Protein AF-A0A804UJC0-F1 (afdb_monomer_lite)

Organism: Zea mays (NCBI:txid4577)

pLDDT: mean 78.26, std 17.85, range [38.25, 98.0]

Secondary structure (DSSP, 8-state):
--SHHHHHHHHHHHHHHHHHHHHS----------S-PBPEEEEE--TTSS--SSSPPPS-TT-EEEEGGGTEEEE--TTSEEEEPPP-SSSS-SB-SEEEEEEEEBTTEEE--EEEEE-SSSTT-EEEEETTT-PEESS-EE-EEEE---SPPPP-

InterPro domains:
  IPR013784 Carbohydrate-binding-like fold [SSF49452] (36-123)
  IPR019008 ER membrane protein complex subunit 7, beta-sandwich domain [PF09430] (59-152)
  IPR039163 ER membrane protein complex subunit 7 [PTHR13605] (12-153)

Radius of gyration: 24.47 Å; chains: 1; bounding box: 72×66×58 Å

Structure (mmCIF, N/CA/C/O backbone):
data_AF-A0A804UJC0-F1
#
_entry.id   AF-A0A804UJC0-F1
#
loop_
_atom_site.group_PDB
_atom_site.id
_atom_site.type_symbol
_atom_site.label_atom_id
_atom_site.label_alt_id
_atom_site.label_comp_id
_atom_site.label_asym_id
_atom_site.label_entity_id
_atom_site.label_seq_id
_atom_site.pdbx_PDB_ins_code
_atom_site.Cartn_x
_atom_site.Cartn_y
_atom_site.Cartn_z
_atom_site.occupancy
_atom_site.B_iso_or_equiv
_atom_site.auth_seq_id
_atom_site.auth_comp_id
_atom_site.auth_asym_id
_atom_site.auth_atom_id
_atom_site.pdbx_PDB_model_num
ATOM 1 N N . MET A 1 1 ? 47.394 52.532 1.649 1.00 48.31 1 MET A N 1
ATOM 2 C CA . MET A 1 1 ? 46.121 51.960 2.145 1.00 48.31 1 MET A CA 1
ATOM 3 C C . MET A 1 1 ? 45.354 51.313 0.985 1.00 48.31 1 MET A C 1
ATOM 5 O O . MET A 1 1 ? 44.431 51.926 0.476 1.00 48.31 1 MET A O 1
ATOM 9 N N . ALA A 1 2 ? 45.753 50.127 0.504 1.00 51.09 2 ALA A N 1
ATOM 10 C CA . ALA A 1 2 ? 45.052 49.476 -0.624 1.00 51.09 2 ALA A CA 1
ATOM 11 C C . ALA A 1 2 ? 45.199 47.938 -0.685 1.00 51.09 2 ALA A C 1
ATOM 13 O O . ALA A 1 2 ? 44.881 47.337 -1.701 1.00 51.09 2 ALA A O 1
ATOM 14 N N . ALA A 1 3 ? 45.698 47.286 0.373 1.00 50.66 3 A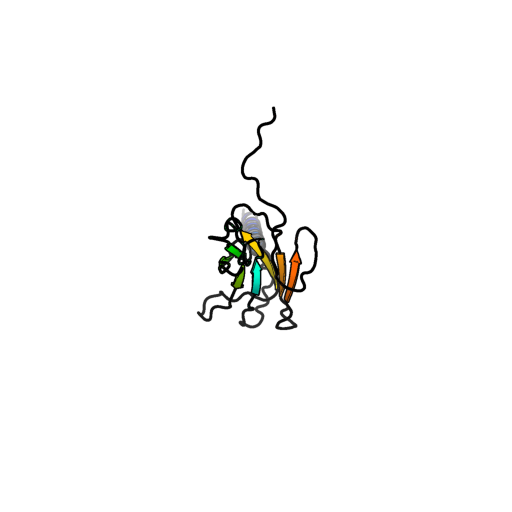LA A N 1
ATOM 15 C CA . ALA A 1 3 ? 45.929 45.834 0.366 1.00 50.66 3 ALA A CA 1
ATOM 16 C C . ALA A 1 3 ? 44.854 45.034 1.129 1.00 50.66 3 ALA A C 1
ATOM 18 O O . ALA A 1 3 ? 44.718 43.833 0.924 1.00 50.66 3 ALA A O 1
ATOM 19 N N . SER A 1 4 ? 44.063 45.684 1.992 1.00 53.50 4 SER A N 1
ATOM 20 C CA . SER A 1 4 ? 43.059 45.014 2.832 1.00 53.50 4 SER A CA 1
ATOM 21 C C . SER A 1 4 ? 41.717 44.771 2.131 1.00 53.50 4 SER A C 1
ATOM 23 O O . SER A 1 4 ? 41.006 43.842 2.505 1.00 53.50 4 SER A O 1
ATOM 25 N N . SER A 1 5 ? 41.367 45.556 1.105 1.00 54.69 5 SER A N 1
ATOM 26 C CA . SER A 1 5 ? 40.094 45.417 0.378 1.00 54.69 5 SER A CA 1
ATOM 27 C C . SER A 1 5 ? 40.092 44.249 -0.614 1.00 54.69 5 SER A C 1
ATOM 29 O O . SER A 1 5 ? 39.055 43.615 -0.807 1.00 54.69 5 SER A O 1
ATOM 31 N N . LEU A 1 6 ? 41.253 43.917 -1.192 1.00 53.72 6 LEU A N 1
ATOM 32 C CA . LEU A 1 6 ? 41.394 42.840 -2.176 1.00 53.72 6 LEU A CA 1
ATOM 33 C C . LEU A 1 6 ? 41.185 41.457 -1.532 1.00 53.72 6 LEU A C 1
ATOM 35 O O . LEU A 1 6 ? 40.435 40.635 -2.053 1.00 53.72 6 LEU A O 1
ATOM 39 N N . CYS A 1 7 ? 41.757 41.228 -0.342 1.00 55.94 7 CYS A N 1
ATOM 40 C CA . CYS A 1 7 ? 41.556 39.986 0.418 1.00 55.94 7 CYS A CA 1
ATOM 41 C C . CYS A 1 7 ? 40.106 39.801 0.887 1.00 55.94 7 CYS A C 1
ATOM 43 O O . CYS A 1 7 ? 39.618 38.674 0.939 1.00 55.94 7 CYS A O 1
ATOM 45 N N . HIS A 1 8 ? 39.406 40.894 1.204 1.00 57.69 8 HIS A N 1
ATOM 46 C CA . HIS A 1 8 ? 38.020 40.840 1.670 1.00 57.69 8 HIS A CA 1
ATOM 47 C C . HIS A 1 8 ? 37.052 40.464 0.538 1.00 57.69 8 HIS A C 1
ATOM 49 O O . HIS A 1 8 ? 36.153 39.654 0.745 1.00 57.69 8 HIS A O 1
ATOM 55 N N . GLY A 1 9 ? 37.280 40.985 -0.675 1.00 68.69 9 GLY A N 1
ATOM 56 C CA . GLY A 1 9 ? 36.488 40.638 -1.859 1.00 68.69 9 GLY A CA 1
ATOM 57 C C . GLY A 1 9 ? 36.637 39.171 -2.267 1.00 68.69 9 GLY A C 1
ATOM 58 O O . GLY A 1 9 ? 35.644 38.508 -2.559 1.00 68.69 9 GLY A O 1
ATOM 59 N N . HIS A 1 10 ? 37.859 38.633 -2.212 1.00 69.00 10 HIS A N 1
ATOM 60 C CA . HIS A 1 10 ? 38.096 37.215 -2.492 1.00 69.00 10 HIS A CA 1
ATOM 61 C C . HIS A 1 10 ? 37.480 36.299 -1.429 1.00 69.00 10 HIS A C 1
ATOM 63 O O . HIS A 1 10 ? 36.865 35.297 -1.785 1.00 69.00 10 HIS A O 1
ATOM 69 N N . LEU A 1 11 ? 37.573 36.658 -0.145 1.00 71.62 11 LEU A N 1
ATOM 70 C CA . LEU A 1 11 ? 36.954 35.888 0.938 1.00 71.62 11 LEU A CA 1
ATOM 71 C C . LEU A 1 11 ? 35.423 35.848 0.808 1.00 71.62 11 LEU A C 1
ATOM 73 O O . LEU A 1 11 ? 34.813 34.796 0.991 1.00 71.62 11 LEU A O 1
ATOM 77 N N . LEU A 1 12 ? 34.809 36.975 0.437 1.00 73.69 12 LEU A N 1
ATOM 78 C CA . LEU A 1 12 ? 33.362 37.083 0.257 1.00 73.69 12 LEU A CA 1
ATOM 79 C C . LEU A 1 12 ? 32.877 36.289 -0.966 1.00 73.69 12 LEU A C 1
ATOM 81 O O . LEU A 1 12 ? 31.838 35.637 -0.899 1.00 73.69 12 LEU A O 1
ATOM 85 N N . LEU A 1 13 ? 33.663 36.271 -2.048 1.00 77.25 13 LEU A N 1
ATOM 86 C CA . LEU A 1 13 ? 33.406 35.441 -3.226 1.00 77.25 13 LEU A CA 1
ATOM 87 C C . LEU A 1 13 ? 33.498 33.943 -2.895 1.00 77.25 13 LEU A C 1
ATOM 89 O O . LEU A 1 13 ? 32.618 33.178 -3.281 1.00 77.25 13 LEU A O 1
ATOM 93 N N . PHE A 1 14 ? 34.520 33.528 -2.141 1.00 75.12 14 PHE A N 1
ATOM 94 C CA . PHE A 1 14 ? 34.661 32.139 -1.694 1.00 75.12 14 PHE A CA 1
ATOM 95 C C . PHE A 1 14 ? 33.503 31.698 -0.789 1.00 75.12 14 PHE A C 1
ATOM 97 O O . PHE A 1 14 ? 33.028 30.571 -0.929 1.00 75.12 14 PHE A O 1
ATOM 104 N N . LEU A 1 15 ? 33.011 32.580 0.088 1.00 73.94 15 LEU A N 1
ATOM 105 C CA . LEU A 1 15 ? 31.841 32.309 0.928 1.00 73.94 15 LEU A CA 1
ATOM 106 C C . LEU A 1 15 ? 30.554 32.172 0.092 1.00 73.94 15 LEU A C 1
ATOM 108 O O . LEU A 1 15 ? 29.736 31.295 0.344 1.00 73.94 15 LEU A O 1
ATOM 112 N N . LEU A 1 16 ? 30.381 33.003 -0.938 1.00 74.62 16 LEU A N 1
ATOM 113 C CA . LEU A 1 16 ? 29.229 32.934 -1.846 1.00 74.62 16 LEU A CA 1
ATOM 114 C C . LEU A 1 16 ? 29.228 31.642 -2.680 1.00 74.62 16 LEU A C 1
ATOM 116 O O . LEU A 1 16 ? 28.186 31.007 -2.857 1.00 74.62 16 LEU A O 1
ATOM 120 N N . VAL A 1 17 ? 30.401 31.210 -3.151 1.00 75.31 17 VAL A N 1
ATOM 121 C CA . VAL A 1 17 ? 30.565 29.954 -3.903 1.00 75.31 17 VAL A CA 1
ATOM 122 C C . VAL A 1 17 ? 30.348 28.728 -3.007 1.00 75.31 17 VAL A C 1
ATOM 124 O O . VAL A 1 17 ? 29.729 27.754 -3.433 1.00 75.31 17 VAL A O 1
ATOM 127 N N . SER A 1 18 ? 30.798 28.759 -1.750 1.00 67.75 18 SER A N 1
ATOM 128 C CA . SER A 1 18 ? 30.582 27.637 -0.827 1.00 67.75 18 SER A CA 1
ATOM 129 C C . SER A 1 18 ? 29.122 27.519 -0.379 1.00 67.75 18 SER A C 1
ATOM 131 O O . SER A 1 18 ? 28.595 26.408 -0.337 1.00 67.75 18 SER A O 1
ATOM 133 N N . VAL A 1 19 ? 28.439 28.642 -0.129 1.00 68.56 19 VAL A N 1
ATOM 134 C CA . VAL A 1 19 ? 27.003 28.659 0.203 1.00 68.56 19 VAL A CA 1
ATOM 135 C C . VAL A 1 19 ? 26.162 28.167 -0.974 1.00 68.56 19 VAL A C 1
ATOM 137 O O . VAL A 1 19 ? 25.277 27.340 -0.779 1.00 68.56 19 VAL A O 1
ATOM 140 N N . THR A 1 20 ? 26.465 28.590 -2.205 1.00 63.34 20 THR A N 1
ATOM 141 C CA . THR A 1 20 ? 25.754 28.086 -3.394 1.00 63.34 20 THR A CA 1
ATOM 142 C C . THR A 1 20 ? 25.981 26.588 -3.604 1.00 63.34 20 THR A C 1
ATOM 144 O O . THR A 1 20 ? 25.013 25.870 -3.828 1.00 63.34 20 THR A O 1
ATOM 147 N N . SER A 1 21 ? 27.206 26.084 -3.426 1.00 62.66 21 SER A N 1
ATOM 148 C CA . SER A 1 21 ? 27.508 24.645 -3.502 1.00 62.66 21 SER A CA 1
ATOM 149 C C . SER A 1 21 ? 26.769 23.818 -2.435 1.00 62.66 21 SER A C 1
ATOM 151 O O . SER A 1 21 ? 26.272 22.735 -2.729 1.00 62.66 21 SER A O 1
ATOM 153 N N . ALA A 1 22 ? 26.604 24.348 -1.218 1.00 59.38 22 ALA A N 1
ATOM 154 C CA . ALA A 1 22 ? 25.837 23.693 -0.154 1.00 59.38 22 ALA A CA 1
ATOM 155 C C . ALA A 1 22 ? 24.311 23.727 -0.387 1.00 59.38 22 ALA A C 1
ATOM 157 O O . ALA A 1 22 ? 23.598 22.845 0.093 1.00 59.38 22 ALA A O 1
ATOM 158 N N . CYS A 1 23 ? 23.801 24.714 -1.135 1.00 54.66 23 CYS A N 1
ATOM 159 C CA . CYS A 1 23 ? 22.397 24.773 -1.554 1.00 54.66 23 CYS A CA 1
ATOM 160 C C . CYS A 1 23 ? 22.072 23.806 -2.703 1.00 54.66 23 CYS A C 1
ATOM 162 O O . CYS A 1 23 ? 20.913 23.418 -2.853 1.00 54.66 23 CYS A O 1
ATOM 164 N N . LEU A 1 24 ? 23.072 23.363 -3.474 1.00 51.72 24 LEU A N 1
ATOM 165 C CA . LEU A 1 24 ? 22.957 22.192 -4.346 1.00 51.72 24 LEU A CA 1
ATOM 166 C C . LEU A 1 24 ? 23.116 20.917 -3.508 1.00 51.72 24 LEU A C 1
ATOM 168 O O . LEU A 1 24 ? 24.039 20.123 -3.685 1.00 51.72 24 LEU A O 1
ATOM 172 N N . GLY A 1 25 ? 22.188 20.725 -2.570 1.00 50.06 25 GLY A N 1
ATOM 173 C CA . GLY A 1 25 ? 21.997 19.438 -1.920 1.00 50.06 25 GLY A CA 1
ATOM 174 C C . GLY A 1 25 ? 21.881 18.348 -2.982 1.00 50.06 25 GLY A C 1
ATOM 175 O O . GLY A 1 25 ? 21.299 18.559 -4.047 1.00 50.06 25 GLY A O 1
ATOM 176 N N . THR A 1 26 ? 22.477 17.196 -2.695 1.00 52.56 26 THR A N 1
ATOM 177 C CA . THR A 1 26 ? 22.445 15.984 -3.509 1.00 52.56 26 THR A CA 1
ATOM 178 C C . THR A 1 26 ? 21.010 15.670 -3.925 1.00 52.56 26 THR A C 1
ATOM 180 O O . THR A 1 26 ? 20.264 14.998 -3.214 1.00 52.56 26 THR A O 1
ATOM 183 N N . ALA A 1 27 ? 20.614 16.133 -5.109 1.00 50.75 27 ALA A N 1
ATOM 184 C CA . ALA A 1 27 ? 19.509 15.540 -5.827 1.00 50.75 27 ALA A CA 1
ATOM 185 C C . ALA A 1 27 ? 19.971 14.115 -6.122 1.00 50.75 27 ALA A C 1
ATOM 187 O O . ALA A 1 27 ? 20.858 13.902 -6.952 1.00 50.75 27 ALA A O 1
ATOM 188 N N . ALA A 1 28 ? 19.449 13.152 -5.357 1.00 50.25 28 ALA A N 1
ATOM 189 C CA . ALA A 1 28 ? 19.603 11.741 -5.658 1.00 50.25 28 ALA A CA 1
ATOM 190 C C . ALA A 1 28 ? 19.373 11.587 -7.158 1.00 50.25 28 ALA A C 1
ATOM 192 O O . ALA A 1 28 ? 18.343 12.039 -7.658 1.00 50.25 28 ALA A O 1
ATOM 193 N N . ALA A 1 29 ? 20.371 11.054 -7.865 1.00 40.03 29 ALA A N 1
ATOM 194 C CA . ALA A 1 29 ? 20.322 10.873 -9.301 1.00 40.03 29 ALA A CA 1
ATOM 195 C C . ALA A 1 29 ? 19.053 10.085 -9.638 1.00 40.03 29 ALA A C 1
ATOM 197 O O . ALA A 1 29 ? 19.013 8.860 -9.518 1.00 40.03 29 ALA A O 1
ATOM 198 N N . HIS A 1 30 ? 18.000 10.804 -10.021 1.00 45.66 30 HIS A N 1
ATOM 199 C CA . HIS A 1 30 ? 16.817 10.226 -10.610 1.00 45.66 30 HIS A CA 1
ATOM 200 C C . HIS A 1 30 ? 17.267 9.812 -12.003 1.00 45.66 30 HIS A C 1
ATOM 202 O O . HIS A 1 30 ? 17.276 10.604 -12.942 1.00 45.66 30 HIS A O 1
ATOM 208 N N . GLN A 1 31 ? 17.773 8.584 -12.102 1.00 38.25 31 GLN A N 1
ATOM 209 C CA . GLN A 1 31 ? 17.885 7.911 -13.380 1.00 38.25 31 GLN A CA 1
ATOM 210 C C . GLN A 1 31 ? 16.467 7.883 -13.935 1.00 38.25 31 GLN A C 1
ATOM 212 O O . GLN A 1 31 ? 15.619 7.147 -13.430 1.00 38.25 31 GLN A O 1
ATOM 217 N N . ALA A 1 32 ? 16.206 8.745 -14.915 1.00 39.59 32 ALA A N 1
ATOM 218 C CA . ALA A 1 32 ? 15.016 8.689 -15.737 1.00 39.59 32 ALA A CA 1
ATOM 219 C C . ALA A 1 32 ? 15.073 7.368 -16.514 1.00 39.59 32 ALA A C 1
ATOM 221 O O . ALA A 1 32 ? 15.541 7.300 -17.648 1.00 39.59 32 ALA A O 1
ATOM 222 N N . GLY A 1 33 ? 14.675 6.284 -15.848 1.00 42.25 33 GLY A N 1
ATOM 223 C CA . GLY A 1 33 ? 14.273 5.065 -16.520 1.00 42.25 33 GLY A CA 1
ATOM 224 C C . GLY A 1 33 ? 13.092 5.408 -17.417 1.00 42.25 33 GLY A C 1
ATOM 225 O O . GLY A 1 33 ? 12.270 6.237 -17.030 1.00 42.25 33 GLY A O 1
ATOM 226 N N . SER A 1 34 ? 13.092 4.818 -18.616 1.00 46.31 34 SER A N 1
ATOM 227 C CA . SER A 1 34 ? 12.003 4.760 -19.601 1.00 46.31 34 SER A CA 1
ATOM 228 C C . SER A 1 34 ? 10.679 5.334 -19.087 1.00 46.31 34 SER A C 1
ATOM 230 O O . SER A 1 34 ? 10.170 4.858 -18.077 1.00 46.31 34 SER A O 1
ATOM 232 N N . GLY A 1 35 ? 10.102 6.322 -19.784 1.00 53.50 35 GLY A N 1
ATOM 233 C CA . GLY A 1 35 ? 8.847 7.004 -19.416 1.00 53.50 35 GLY A CA 1
ATOM 234 C C . GLY A 1 35 ? 7.598 6.110 -19.296 1.00 53.50 35 GLY A C 1
ATOM 235 O O . GLY A 1 35 ? 6.483 6.618 -19.194 1.00 53.50 35 GLY A O 1
ATOM 236 N N . GLU A 1 36 ? 7.767 4.793 -19.294 1.00 66.44 36 GLU A N 1
ATOM 237 C CA . GLU A 1 36 ? 6.755 3.784 -19.034 1.00 66.44 36 GLU A CA 1
ATOM 238 C C . GLU A 1 36 ? 6.506 3.668 -17.525 1.00 66.44 36 GLU A C 1
ATOM 240 O O . GLU A 1 36 ? 7.367 3.273 -16.739 1.00 66.44 36 GLU A O 1
ATOM 245 N N . GLY A 1 37 ? 5.306 4.050 -17.098 1.00 75.62 37 GLY A N 1
ATOM 246 C CA . GLY A 1 37 ? 4.863 3.843 -15.727 1.00 75.62 37 GLY A CA 1
ATOM 247 C C . GLY A 1 37 ? 4.487 2.408 -15.449 1.00 75.62 37 GLY A C 1
ATOM 248 O O . GLY A 1 37 ? 3.887 1.735 -16.282 1.00 75.62 37 GLY A O 1
ATOM 249 N N . TYR A 1 38 ? 4.761 1.977 -14.226 1.00 86.25 38 TYR A N 1
ATOM 250 C CA . TYR A 1 38 ? 4.333 0.681 -13.731 1.00 86.25 38 TYR A CA 1
ATOM 251 C C . TYR A 1 38 ? 2.939 0.787 -13.109 1.00 86.25 38 TYR A C 1
ATOM 253 O O . TYR A 1 38 ? 2.576 1.799 -12.505 1.00 86.25 38 TYR A O 1
ATOM 261 N N . THR A 1 39 ? 2.151 -0.277 -13.257 1.00 88.44 39 THR A N 1
ATOM 262 C CA . THR A 1 39 ? 0.880 -0.427 -12.539 1.00 88.44 39 THR A CA 1
ATOM 263 C C . THR A 1 39 ? 1.138 -1.193 -11.252 1.00 88.44 39 THR A C 1
ATOM 265 O O . THR A 1 39 ? 1.726 -2.272 -11.293 1.00 88.44 39 THR A O 1
ATOM 268 N N . ILE A 1 40 ? 0.652 -0.680 -10.123 1.00 91.25 40 ILE A N 1
ATOM 269 C CA . ILE A 1 40 ? 0.571 -1.464 -8.887 1.00 91.25 40 ILE A CA 1
ATOM 270 C C . ILE A 1 40 ? -0.888 -1.841 -8.665 1.00 91.25 40 ILE A C 1
ATOM 272 O O . ILE A 1 40 ? -1.732 -0.961 -8.508 1.00 91.25 40 ILE A O 1
ATOM 276 N N . ALA A 1 41 ? -1.188 -3.136 -8.631 1.00 92.69 41 ALA A N 1
ATOM 277 C CA . ALA A 1 41 ? -2.529 -3.648 -8.379 1.00 92.69 41 ALA A CA 1
ATOM 278 C C . ALA A 1 41 ? -2.509 -4.666 -7.242 1.00 92.69 41 ALA A C 1
ATOM 280 O O . ALA A 1 41 ? -1.550 -5.422 -7.086 1.00 92.69 41 ALA A O 1
ATOM 281 N N . GLY A 1 42 ? -3.576 -4.675 -6.453 1.00 94.69 42 GLY A N 1
ATOM 282 C CA . GLY A 1 42 ? -3.688 -5.536 -5.288 1.00 94.69 42 GLY A CA 1
ATOM 283 C C . GLY A 1 42 ? -5.107 -5.589 -4.747 1.00 94.69 42 GLY A C 1
ATOM 284 O O . GLY A 1 42 ? -6.055 -5.091 -5.364 1.00 94.69 42 GLY A O 1
ATOM 285 N N . ARG A 1 43 ? -5.250 -6.202 -3.575 1.00 94.44 43 ARG A N 1
ATOM 286 C CA . ARG A 1 43 ? -6.528 -6.338 -2.880 1.00 94.44 43 ARG A CA 1
ATOM 287 C C . ARG A 1 43 ? -6.377 -5.956 -1.416 1.00 94.44 43 ARG A C 1
ATOM 289 O O . ARG A 1 43 ? -5.505 -6.471 -0.731 1.00 94.44 43 ARG A O 1
ATOM 296 N N . VAL A 1 44 ? -7.259 -5.100 -0.921 1.00 94.19 44 VAL A N 1
ATOM 297 C CA . VAL A 1 44 ? -7.489 -4.924 0.511 1.00 94.19 44 VAL A CA 1
ATOM 298 C C . VAL A 1 44 ? -8.474 -5.994 0.963 1.00 94.19 44 VAL A C 1
ATOM 300 O O . VAL A 1 44 ? -9.576 -6.097 0.420 1.00 94.19 44 VAL A O 1
ATOM 303 N N . LYS A 1 45 ? -8.078 -6.805 1.938 1.00 92.25 45 LYS A N 1
ATOM 304 C CA . LYS A 1 45 ? -8.901 -7.881 2.483 1.00 92.25 45 LYS A CA 1
ATOM 305 C C . LYS A 1 45 ? -9.249 -7.550 3.926 1.00 92.25 45 LYS A C 1
ATOM 307 O O . LYS A 1 45 ? -8.401 -7.614 4.805 1.00 92.25 45 LYS A O 1
ATOM 312 N N . ILE A 1 46 ? -10.506 -7.183 4.133 1.00 87.94 46 ILE A N 1
ATOM 313 C CA . ILE A 1 46 ? -11.125 -6.996 5.445 1.00 87.94 46 ILE A CA 1
ATOM 314 C C . ILE A 1 46 ? -12.182 -8.091 5.573 1.00 87.94 46 ILE A C 1
ATOM 316 O O . ILE A 1 46 ? -12.943 -8.324 4.627 1.00 87.94 46 ILE A O 1
ATOM 320 N N . ASP A 1 47 ? -12.222 -8.782 6.707 1.00 77.38 47 ASP A N 1
ATOM 321 C CA . ASP A 1 47 ? -13.228 -9.815 6.941 1.00 77.38 47 ASP A CA 1
ATOM 322 C C . ASP A 1 47 ? -14.638 -9.201 6.838 1.00 77.38 47 ASP A C 1
ATOM 324 O O . ASP A 1 47 ? -14.914 -8.135 7.387 1.00 77.38 47 ASP A O 1
ATOM 328 N N . GLY A 1 48 ? -15.513 -9.829 6.042 1.00 64.06 48 GLY A N 1
ATOM 329 C CA . GLY A 1 48 ? -16.840 -9.301 5.686 1.00 64.06 48 GLY A CA 1
ATOM 330 C C . GLY A 1 48 ? -16.918 -8.504 4.369 1.00 64.06 48 GLY A C 1
ATOM 331 O O . GLY A 1 48 ? -18.013 -8.129 3.961 1.00 64.06 48 GLY A O 1
ATOM 332 N N . MET A 1 49 ? -15.802 -8.290 3.654 1.00 58.97 49 MET A N 1
ATOM 333 C CA . MET A 1 49 ? -15.772 -7.623 2.331 1.00 58.97 49 MET A CA 1
ATOM 334 C C . MET A 1 49 ? -16.296 -8.506 1.173 1.00 58.97 49 MET A C 1
ATOM 336 O O . MET A 1 49 ? -16.541 -8.002 0.081 1.00 58.97 49 MET A O 1
ATOM 340 N N . SER A 1 50 ? -16.448 -9.828 1.358 1.00 53.34 50 SER A N 1
ATOM 341 C CA . SER A 1 50 ? -16.756 -10.745 0.240 1.00 53.34 50 SER A CA 1
ATOM 342 C C . SER A 1 50 ? -17.573 -11.997 0.591 1.00 53.34 50 SER A C 1
ATOM 344 O O . SER A 1 50 ? -17.556 -12.963 -0.175 1.00 53.34 50 SER A O 1
ATOM 346 N N . GLU A 1 51 ? -18.328 -12.011 1.687 1.00 49.84 51 GLU A N 1
ATOM 347 C CA . GLU A 1 51 ? -19.223 -13.136 1.977 1.00 49.84 51 GLU A CA 1
ATOM 348 C C . GLU A 1 51 ? -20.687 -12.723 1.859 1.00 49.84 51 GLU A C 1
ATOM 350 O O . GLU A 1 51 ? -21.140 -11.765 2.478 1.00 49.84 51 GLU A O 1
ATOM 355 N N . LYS A 1 52 ? -21.449 -13.500 1.078 1.00 52.00 52 LYS A N 1
ATOM 356 C CA . LYS A 1 52 ? -22.918 -13.583 1.131 1.00 52.00 52 LYS A CA 1
ATOM 357 C C . LYS A 1 52 ? -23.361 -14.162 2.488 1.00 52.00 52 LYS A C 1
ATOM 359 O O . LYS A 1 52 ? -24.016 -15.199 2.543 1.00 52.00 52 LYS A O 1
ATOM 364 N N . GLY A 1 53 ? -22.941 -13.547 3.583 1.00 44.00 53 GLY A N 1
ATOM 365 C CA . GLY A 1 53 ? -23.186 -13.990 4.944 1.00 44.00 53 GLY A CA 1
ATOM 366 C C . GLY A 1 53 ? -23.820 -12.860 5.730 1.00 44.00 53 GLY A C 1
ATOM 367 O O . GLY A 1 53 ? -23.421 -11.709 5.600 1.00 44.00 53 GLY A O 1
ATOM 368 N N . TYR A 1 54 ? -24.819 -13.203 6.534 1.00 40.75 54 TYR A N 1
ATOM 369 C CA . TYR A 1 54 ? -25.610 -12.335 7.408 1.00 40.75 54 TYR A CA 1
ATOM 370 C C . TYR A 1 54 ? -24.792 -11.731 8.576 1.00 40.75 54 TYR A C 1
ATOM 372 O O . TYR A 1 54 ? -25.228 -11.753 9.724 1.00 40.75 54 TYR A O 1
ATOM 380 N N . GLY A 1 55 ? -23.587 -11.231 8.304 1.00 50.56 55 GLY A N 1
ATOM 381 C CA . GLY A 1 55 ? -22.764 -10.452 9.223 1.00 50.56 55 GLY A CA 1
ATOM 382 C C . GLY A 1 55 ? -22.943 -8.957 8.972 1.00 50.56 55 GLY A C 1
ATOM 383 O O . GLY A 1 55 ? -23.292 -8.540 7.868 1.00 50.56 55 GLY A O 1
ATOM 384 N N . LEU A 1 56 ? -22.731 -8.145 10.010 1.00 48.72 56 LEU A N 1
ATOM 385 C CA . LEU A 1 56 ? -22.738 -6.684 9.902 1.00 48.72 56 LEU A CA 1
ATOM 386 C C . LEU A 1 56 ? -21.839 -6.242 8.731 1.00 48.72 56 LEU A C 1
ATOM 388 O O . LEU A 1 56 ? -20.754 -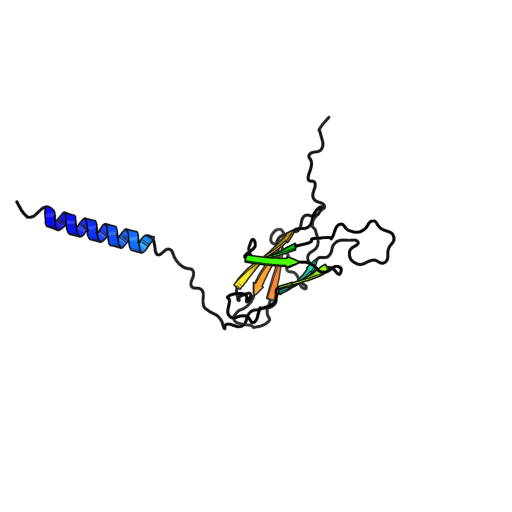6.803 8.576 1.00 48.72 56 LEU A O 1
ATOM 392 N N . PRO A 1 57 ? -22.260 -5.261 7.910 1.00 54.47 57 PRO A N 1
ATOM 393 C CA . PRO A 1 57 ? -21.458 -4.807 6.783 1.00 54.47 57 PRO A CA 1
ATOM 394 C C . PRO A 1 57 ? -20.088 -4.368 7.294 1.00 54.47 57 PRO A C 1
ATOM 396 O O . PRO A 1 57 ? -19.998 -3.481 8.148 1.00 54.47 57 PRO A O 1
ATOM 399 N N . ALA A 1 58 ? -19.026 -4.995 6.778 1.00 59.88 58 ALA A N 1
ATOM 400 C CA . ALA A 1 58 ? -17.673 -4.523 7.017 1.00 59.88 58 ALA A CA 1
ATOM 401 C C . ALA A 1 58 ? -17.636 -3.029 6.668 1.00 59.88 58 ALA A C 1
ATOM 403 O O . ALA A 1 58 ? -18.148 -2.607 5.626 1.00 59.88 58 ALA A O 1
ATOM 404 N N . LYS A 1 59 ? -17.107 -2.205 7.576 1.00 63.97 59 LYS A N 1
ATOM 405 C CA . LYS A 1 59 ? -17.117 -0.738 7.470 1.00 63.97 59 LYS A CA 1
ATOM 406 C C . LYS A 1 59 ? -16.076 -0.292 6.434 1.00 63.97 59 LYS A C 1
ATOM 408 O O . LYS A 1 59 ? -15.018 0.226 6.765 1.00 63.97 59 LYS A O 1
ATOM 413 N N . THR A 1 60 ? -16.355 -0.570 5.166 1.00 66.50 60 THR A N 1
ATOM 414 C CA . THR A 1 60 ? -15.383 -0.515 4.060 1.00 66.50 60 THR A CA 1
ATOM 415 C C . THR A 1 60 ? -15.650 0.641 3.105 1.00 66.50 60 THR A C 1
ATOM 417 O O . THR A 1 60 ? -14.878 0.906 2.182 1.00 66.50 60 THR A O 1
ATOM 420 N N . SER A 1 61 ? -16.729 1.392 3.346 1.00 66.00 61 SER A N 1
ATOM 421 C CA . SER A 1 61 ? -16.972 2.656 2.666 1.00 66.00 61 SER A CA 1
ATOM 422 C C . SER A 1 61 ? -15.797 3.598 2.945 1.00 66.00 61 SER A C 1
ATOM 424 O O . SER A 1 61 ? -15.577 3.961 4.101 1.00 66.00 61 SER A O 1
ATOM 426 N N . ASN A 1 62 ? -15.094 4.019 1.888 1.00 79.88 62 ASN A N 1
ATOM 427 C CA . ASN A 1 62 ? -13.970 4.967 1.916 1.00 79.88 62 ASN A CA 1
ATOM 428 C C . ASN A 1 62 ? -12.585 4.394 2.293 1.00 79.88 62 ASN A C 1
ATOM 430 O O . ASN A 1 62 ? -11.737 5.140 2.783 1.00 79.88 62 ASN A O 1
ATOM 434 N N . THR A 1 63 ? -12.311 3.108 2.039 1.00 92.00 63 THR A N 1
ATOM 435 C CA . THR A 1 63 ? -10.936 2.582 2.126 1.00 92.00 63 THR A CA 1
ATOM 436 C C . THR A 1 63 ? -10.049 3.205 1.041 1.00 92.00 63 THR A C 1
ATOM 438 O O . THR A 1 63 ? -10.261 2.995 -0.158 1.00 92.00 63 THR A O 1
ATOM 441 N N . LYS A 1 64 ? -9.035 3.964 1.462 1.00 94.50 64 LYS A N 1
ATOM 442 C CA . LYS A 1 64 ? -8.053 4.611 0.582 1.00 94.50 64 LYS A CA 1
ATOM 443 C C . LYS A 1 64 ? -6.756 3.823 0.567 1.00 94.50 64 LYS A C 1
ATOM 445 O O . LYS A 1 64 ? -6.273 3.403 1.615 1.00 94.50 64 LYS A O 1
ATOM 450 N N . VAL A 1 65 ? -6.163 3.703 -0.610 1.00 95.50 65 VAL A N 1
ATOM 451 C CA . VAL A 1 65 ? -4.806 3.194 -0.799 1.00 95.50 65 VAL A CA 1
ATOM 452 C C . VAL A 1 65 ? -3.928 4.361 -1.223 1.00 95.50 65 VAL A C 1
ATOM 454 O O . VAL A 1 65 ? -4.198 5.032 -2.221 1.00 95.50 65 VAL A O 1
ATOM 457 N N . ILE A 1 66 ? -2.904 4.627 -0.426 1.00 95.06 66 ILE A N 1
ATOM 458 C CA . ILE A 1 66 ? -2.062 5.815 -0.489 1.00 95.06 66 ILE A CA 1
ATOM 459 C C . ILE A 1 66 ? -0.652 5.375 -0.875 1.00 95.06 66 ILE A C 1
ATOM 461 O O . ILE A 1 66 ? -0.088 4.479 -0.256 1.00 95.06 66 ILE A O 1
ATOM 465 N N . LEU A 1 67 ? -0.079 6.004 -1.898 1.00 94.19 67 LEU A N 1
ATOM 466 C CA . LEU A 1 67 ? 1.294 5.775 -2.341 1.00 94.19 67 LEU A CA 1
ATOM 467 C C . LEU A 1 67 ? 2.177 6.944 -1.901 1.00 94.19 67 LEU A C 1
ATOM 469 O O . LEU A 1 67 ? 1.828 8.102 -2.154 1.00 94.19 67 LEU A O 1
ATOM 473 N N . ASN A 1 68 ? 3.336 6.640 -1.313 1.00 93.56 68 ASN A N 1
ATOM 474 C CA . ASN A 1 68 ? 4.381 7.599 -0.949 1.00 93.56 68 ASN A CA 1
ATOM 475 C C . ASN A 1 68 ? 3.832 8.821 -0.184 1.00 93.56 68 ASN A C 1
ATOM 477 O O . ASN A 1 68 ? 4.051 9.962 -0.590 1.00 93.56 68 ASN A O 1
ATOM 481 N N . GLY A 1 69 ? 3.060 8.588 0.882 1.00 90.88 69 GLY A N 1
ATOM 482 C CA . GLY A 1 69 ? 2.537 9.664 1.734 1.00 90.88 69 GLY A CA 1
ATOM 483 C C . GLY A 1 69 ? 1.538 10.602 1.045 1.00 90.88 69 GLY A C 1
ATOM 484 O O . GLY A 1 69 ? 1.426 11.764 1.422 1.00 90.88 69 GLY A O 1
ATOM 485 N N . GLY A 1 70 ? 0.830 10.130 0.015 1.00 89.88 70 GLY A N 1
ATOM 486 C CA . GLY A 1 70 ? -0.203 10.912 -0.675 1.00 89.88 70 GLY A CA 1
ATOM 487 C C . GLY A 1 70 ? 0.215 11.456 -2.032 1.00 89.88 70 GLY A C 1
ATOM 488 O O . GLY A 1 70 ? -0.597 12.108 -2.683 1.00 89.88 70 GLY A O 1
ATOM 489 N N . GLN A 1 71 ? 1.422 11.131 -2.511 1.00 87.81 71 GLN A N 1
ATOM 490 C CA . GLN A 1 71 ? 1.813 11.401 -3.898 1.00 87.81 71 GLN A CA 1
ATOM 491 C C . GLN A 1 71 ? 0.780 10.833 -4.883 1.00 87.81 71 GLN A C 1
ATOM 493 O O . GLN A 1 71 ? 0.541 11.419 -5.939 1.00 87.81 71 GLN A O 1
ATOM 498 N N . ARG A 1 72 ? 0.159 9.697 -4.529 1.00 86.94 72 ARG A N 1
ATOM 499 C CA . ARG A 1 72 ? -1.052 9.186 -5.182 1.00 86.94 72 ARG A CA 1
ATOM 500 C C . ARG A 1 72 ? -2.011 8.607 -4.176 1.00 86.94 72 ARG A C 1
ATOM 502 O O . ARG A 1 72 ? -1.600 8.046 -3.163 1.00 86.94 72 ARG A O 1
ATOM 509 N N . VAL A 1 73 ? -3.286 8.678 -4.522 1.00 90.81 73 VAL A N 1
ATOM 510 C CA . VAL A 1 73 ? -4.362 8.075 -3.751 1.00 90.81 73 VAL A CA 1
ATOM 511 C C . VAL A 1 73 ? -5.321 7.406 -4.722 1.00 90.81 73 VAL A C 1
ATOM 513 O O . VAL A 1 73 ? -5.724 8.003 -5.718 1.00 90.81 73 VAL A O 1
ATOM 516 N N . THR A 1 74 ? -5.680 6.166 -4.428 1.00 91.50 74 THR A N 1
ATOM 517 C CA . THR A 1 74 ? -6.774 5.451 -5.082 1.00 91.50 74 THR A CA 1
ATOM 518 C C . THR A 1 74 ? -7.714 4.902 -4.017 1.00 91.50 74 THR A C 1
ATOM 520 O O . THR A 1 74 ? -7.406 4.922 -2.823 1.00 91.50 74 THR A O 1
ATOM 523 N N . PHE A 1 75 ? -8.877 4.428 -4.434 1.00 91.88 75 PHE A N 1
ATOM 524 C CA . PHE A 1 75 ? -9.880 3.863 -3.541 1.00 91.88 75 PHE A CA 1
ATOM 525 C C . PHE A 1 75 ? -10.020 2.376 -3.822 1.00 91.88 75 PHE A C 1
ATOM 527 O O . PHE A 1 75 ? -10.003 1.952 -4.980 1.00 91.88 75 PHE A O 1
ATOM 534 N N . ALA A 1 76 ? -10.168 1.583 -2.764 1.00 91.44 76 ALA A N 1
ATOM 535 C CA . ALA A 1 76 ? -10.534 0.189 -2.931 1.00 91.44 76 ALA A CA 1
ATOM 536 C C . ALA A 1 76 ? -11.977 0.113 -3.444 1.00 91.44 76 ALA A C 1
ATOM 538 O O . ALA A 1 76 ? -12.880 0.791 -2.946 1.00 91.44 76 ALA A O 1
ATOM 539 N N . ARG A 1 77 ? -12.192 -0.721 -4.457 1.00 89.06 77 ARG A N 1
ATOM 540 C CA . ARG A 1 77 ? -13.526 -1.091 -4.926 1.00 89.06 77 ARG A CA 1
ATOM 541 C C . ARG A 1 77 ? -14.264 -1.888 -3.837 1.00 89.06 77 ARG A C 1
ATOM 543 O O . ARG A 1 77 ? -13.622 -2.409 -2.924 1.00 89.06 77 ARG A O 1
ATOM 550 N N . PRO A 1 78 ? -15.595 -2.063 -3.947 1.00 85.75 78 PRO A N 1
ATOM 551 C CA . PRO A 1 78 ? -16.365 -2.865 -2.991 1.00 85.75 78 PRO A CA 1
ATOM 552 C C . PRO A 1 78 ? -15.881 -4.314 -2.836 1.00 85.75 78 PRO A C 1
ATOM 554 O O . PRO A 1 78 ? -16.063 -4.907 -1.784 1.00 85.75 78 PRO A O 1
ATOM 557 N N . ASP A 1 79 ? -15.237 -4.877 -3.862 1.00 84.12 79 ASP A N 1
ATOM 558 C CA . ASP A 1 79 ? -14.626 -6.211 -3.834 1.00 84.12 79 ASP A CA 1
ATOM 559 C C . ASP A 1 79 ? -13.201 -6.221 -3.232 1.00 84.12 79 ASP A C 1
ATOM 561 O O . ASP A 1 79 ? -12.503 -7.237 -3.264 1.00 84.12 79 ASP A O 1
ATOM 565 N N . GLY A 1 80 ? -12.740 -5.086 -2.704 1.00 89.50 80 GLY A N 1
ATOM 566 C CA . GLY A 1 80 ? -11.415 -4.896 -2.121 1.00 89.50 80 GLY A CA 1
ATOM 567 C C . GLY A 1 80 ? -10.303 -4.647 -3.135 1.00 89.50 80 GLY A C 1
ATOM 568 O O . GLY A 1 80 ? -9.192 -4.312 -2.732 1.00 89.50 80 GLY A O 1
ATOM 569 N N . TYR A 1 81 ? -10.547 -4.774 -4.439 1.00 93.06 81 TYR A N 1
ATOM 570 C CA . TYR A 1 81 ? -9.496 -4.537 -5.427 1.00 93.06 81 TYR A CA 1
ATOM 571 C C . TYR A 1 81 ? -9.157 -3.057 -5.563 1.00 93.06 81 TYR A C 1
ATOM 573 O O . TYR A 1 81 ? -10.030 -2.190 -5.536 1.00 93.06 81 TYR A O 1
ATOM 581 N N . PHE A 1 82 ? -7.884 -2.779 -5.807 1.00 93.06 82 PHE A N 1
ATOM 582 C CA . PHE A 1 82 ? -7.406 -1.459 -6.184 1.00 93.06 82 PHE A CA 1
ATOM 583 C C . PHE A 1 82 ? -6.335 -1.575 -7.265 1.00 93.06 82 PHE A C 1
ATOM 585 O O . PHE A 1 82 ? -5.668 -2.602 -7.413 1.00 93.06 82 PHE A O 1
ATOM 592 N N . ALA A 1 83 ? -6.145 -0.481 -7.991 1.00 91.19 83 ALA A N 1
ATOM 593 C CA . ALA A 1 83 ? -5.033 -0.323 -8.905 1.00 91.19 83 ALA A CA 1
ATOM 594 C C . ALA A 1 83 ? -4.581 1.140 -8.938 1.00 91.19 83 ALA A C 1
ATOM 596 O O . ALA A 1 83 ? -5.390 2.072 -8.895 1.00 91.19 83 ALA A O 1
ATOM 597 N N . LEU A 1 84 ? -3.268 1.317 -8.999 1.00 88.31 84 LEU A N 1
ATOM 598 C CA . LEU A 1 84 ? -2.575 2.570 -9.249 1.00 88.31 84 LEU A CA 1
ATOM 599 C C . LEU A 1 84 ? -2.062 2.496 -10.686 1.00 88.31 84 LEU A C 1
ATOM 601 O O . LEU A 1 84 ? -1.001 1.923 -10.935 1.00 88.31 84 LEU A O 1
ATOM 605 N N . TYR A 1 85 ? -2.860 3.006 -11.624 1.00 74.69 85 TYR A N 1
ATOM 606 C CA . TYR A 1 85 ? -2.542 2.958 -13.048 1.00 74.69 85 TYR A CA 1
ATOM 607 C C . TYR A 1 85 ? -1.557 4.063 -13.465 1.00 74.69 85 TYR A C 1
ATOM 609 O O . TYR A 1 85 ? -1.537 5.137 -12.853 1.00 74.69 85 TYR A O 1
ATOM 617 N N . PRO A 1 86 ? -0.768 3.822 -14.525 1.00 63.00 86 PRO A N 1
ATOM 618 C CA . PRO A 1 86 ? -0.133 4.878 -15.297 1.00 63.00 86 PRO A CA 1
ATOM 619 C C . PRO A 1 86 ? -1.222 5.686 -16.010 1.00 63.00 86 PRO A C 1
ATOM 621 O O . PRO A 1 86 ? -2.039 5.111 -16.729 1.00 63.00 86 PRO A O 1
ATOM 624 N N . THR A 1 87 ? -1.279 7.002 -15.805 1.00 56.28 87 THR A N 1
ATOM 625 C CA . THR A 1 87 ? -2.180 7.853 -16.597 1.00 56.28 87 THR A CA 1
ATOM 626 C C . THR A 1 87 ? -1.431 8.387 -17.811 1.00 56.28 87 THR A C 1
ATOM 628 O O . THR A 1 87 ? -0.307 8.867 -17.699 1.00 56.28 87 THR A O 1
ATOM 631 N N . ASN A 1 88 ? -2.076 8.283 -18.967 1.00 51.44 88 ASN A N 1
ATOM 632 C CA . ASN A 1 88 ? -1.583 8.612 -20.305 1.00 51.44 88 ASN A CA 1
ATOM 633 C C . ASN A 1 88 ? -1.520 10.117 -20.613 1.00 51.44 88 ASN A C 1
ATOM 635 O O . ASN A 1 88 ? -0.999 10.499 -21.660 1.00 51.44 88 ASN A O 1
ATOM 639 N N . ASP A 1 89 ? -2.020 10.964 -19.719 1.00 56.84 89 ASP A N 1
ATOM 640 C CA . ASP A 1 89 ? -1.877 12.408 -19.847 1.00 56.84 89 ASP A CA 1
ATOM 641 C C . ASP A 1 89 ? -0.434 12.779 -19.499 1.00 56.84 89 ASP A C 1
ATOM 643 O O . ASP A 1 89 ? 0.120 12.267 -18.530 1.00 56.84 89 ASP A O 1
ATOM 647 N N . SER A 1 90 ? 0.176 13.659 -20.292 1.00 51.97 90 SER A N 1
ATOM 648 C CA . SER A 1 90 ? 1.585 14.096 -20.289 1.00 51.97 90 SER A CA 1
ATOM 649 C C . SER A 1 90 ? 2.099 14.769 -18.996 1.00 51.97 90 SER A C 1
ATOM 651 O O . SER A 1 90 ? 3.014 15.590 -19.031 1.00 51.97 90 SER A O 1
ATOM 653 N N . LEU A 1 91 ? 1.509 14.448 -17.850 1.00 54.88 91 LEU A N 1
ATOM 654 C CA . LEU A 1 91 ? 1.924 14.791 -16.500 1.00 54.88 91 LEU A CA 1
ATOM 655 C C . LEU A 1 91 ? 2.611 13.581 -15.824 1.00 54.88 91 LEU A C 1
ATOM 657 O O . LEU A 1 91 ? 2.393 12.437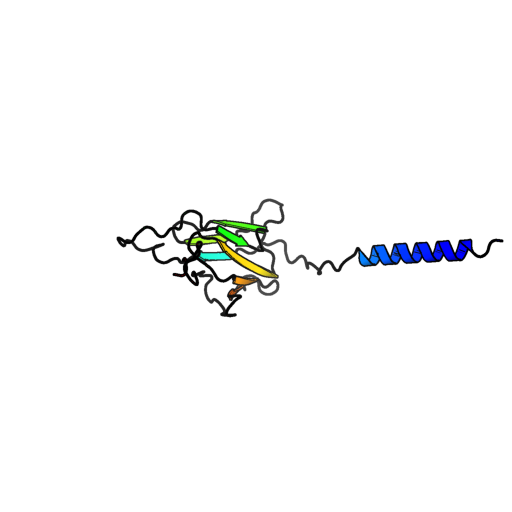 -16.219 1.00 54.88 91 LEU A O 1
ATOM 661 N N . PRO A 1 92 ? 3.454 13.798 -14.795 1.00 53.62 92 PRO A N 1
ATOM 662 C CA . PRO A 1 92 ? 4.326 12.793 -14.168 1.00 53.62 92 PRO A CA 1
ATOM 663 C C . PRO A 1 92 ? 3.552 11.812 -13.263 1.00 53.62 92 PRO A C 1
ATOM 665 O O . PRO A 1 92 ? 3.808 11.659 -12.067 1.00 53.62 92 PRO A O 1
ATOM 668 N N . HIS A 1 93 ? 2.563 11.140 -13.834 1.00 57.03 93 HIS A N 1
ATOM 669 C CA . HIS A 1 93 ? 1.575 10.315 -13.154 1.00 57.03 93 HIS A CA 1
ATOM 670 C C . HIS A 1 93 ? 1.752 8.819 -13.465 1.00 57.03 93 HIS A C 1
ATOM 672 O O . HIS A 1 93 ? 0.850 8.010 -13.276 1.00 57.03 93 HIS A O 1
ATOM 678 N N . ASN A 1 94 ? 2.972 8.408 -13.802 1.00 73.62 94 ASN A N 1
ATOM 679 C CA . ASN A 1 94 ? 3.422 7.017 -13.925 1.00 73.62 94 ASN A CA 1
ATOM 680 C C . ASN A 1 94 ? 4.151 6.567 -12.650 1.00 73.62 94 ASN A C 1
ATOM 682 O O . ASN A 1 94 ? 4.917 7.371 -12.124 1.00 73.62 94 ASN A O 1
ATOM 686 N N . VAL A 1 95 ? 3.868 5.388 -12.066 1.00 85.31 95 VAL A N 1
ATOM 687 C CA . VAL A 1 95 ? 4.654 4.936 -10.897 1.00 85.31 95 VAL A CA 1
ATOM 688 C C . VAL A 1 95 ? 6.037 4.576 -11.433 1.00 85.31 95 VAL A C 1
ATOM 690 O O . VAL A 1 95 ? 6.106 3.689 -12.283 1.00 85.31 95 VAL A O 1
ATOM 693 N N . PRO A 1 96 ? 7.112 5.283 -11.047 1.00 86.62 96 PRO A N 1
ATOM 694 C CA . PRO A 1 96 ? 8.434 5.012 -11.593 1.00 86.62 96 PRO A CA 1
ATOM 695 C C . PRO A 1 96 ? 8.984 3.690 -11.048 1.00 86.62 96 PRO A C 1
ATOM 697 O O . PRO A 1 96 ? 8.454 3.123 -10.099 1.00 86.62 96 PRO A O 1
ATOM 700 N N . ALA A 1 97 ? 10.070 3.196 -11.637 1.00 89.75 97 ALA A N 1
ATOM 701 C CA . ALA A 1 97 ? 10.840 2.144 -10.989 1.00 89.75 97 ALA A CA 1
ATOM 702 C C . ALA A 1 97 ? 11.515 2.682 -9.714 1.00 89.75 97 ALA A C 1
ATOM 704 O O . ALA A 1 97 ? 11.877 3.860 -9.639 1.00 89.75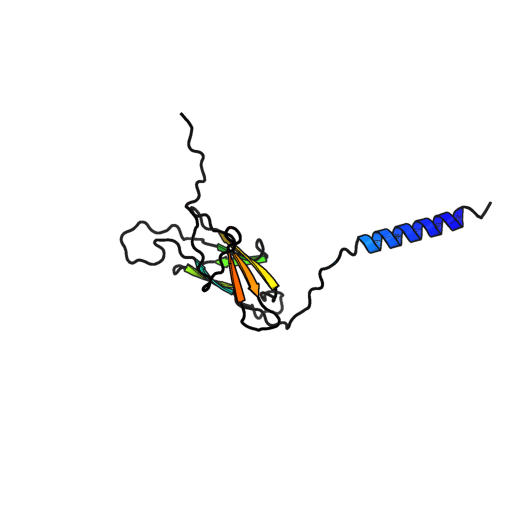 97 ALA A O 1
ATOM 705 N N . GLY A 1 98 ? 11.735 1.808 -8.736 1.00 92.00 98 GLY A N 1
ATOM 706 C CA . GLY A 1 98 ? 12.319 2.167 -7.448 1.00 92.00 98 GLY A CA 1
ATOM 707 C C . GLY A 1 98 ? 11.537 1.609 -6.266 1.00 92.00 98 GLY A C 1
ATOM 708 O O . GLY A 1 98 ? 10.728 0.694 -6.402 1.00 92.00 98 GLY A O 1
ATOM 709 N N . THR A 1 99 ? 11.822 2.155 -5.088 1.00 94.38 99 THR A N 1
ATOM 710 C CA . THR A 1 99 ? 11.158 1.778 -3.842 1.00 94.38 99 THR A CA 1
ATOM 711 C C . THR A 1 99 ? 10.005 2.731 -3.558 1.00 94.38 99 THR A C 1
ATOM 713 O O . THR A 1 99 ? 10.187 3.946 -3.490 1.00 94.38 99 THR A O 1
ATOM 716 N N . HIS A 1 100 ? 8.833 2.158 -3.329 1.00 94.56 100 HIS A N 1
ATOM 717 C CA . HIS A 1 100 ? 7.603 2.848 -2.985 1.00 94.56 100 HIS A CA 1
ATOM 718 C C . HIS A 1 100 ? 7.062 2.354 -1.651 1.00 94.56 100 HIS A C 1
ATOM 720 O O . HIS A 1 100 ? 7.329 1.225 -1.237 1.00 94.56 100 HIS A O 1
ATOM 726 N N . LEU A 1 101 ? 6.274 3.195 -0.992 1.00 96.69 101 LEU A N 1
ATOM 727 C CA . LEU A 1 101 ? 5.545 2.839 0.216 1.00 96.69 101 LEU A CA 1
ATOM 728 C C . LEU A 1 101 ? 4.046 2.925 -0.051 1.00 96.69 101 LEU A C 1
ATOM 730 O O . LEU A 1 101 ? 3.565 3.937 -0.559 1.00 96.69 101 LEU A O 1
ATOM 734 N N . ILE A 1 102 ? 3.324 1.866 0.292 1.00 97.12 102 ILE A N 1
ATOM 735 C CA . ILE A 1 102 ? 1.869 1.800 0.228 1.00 97.12 102 ILE A CA 1
ATOM 736 C C . ILE A 1 102 ? 1.313 1.773 1.639 1.00 97.12 102 ILE A C 1
ATOM 738 O O . ILE A 1 102 ? 1.754 0.995 2.484 1.00 97.12 102 ILE A O 1
ATOM 742 N N . GLU A 1 103 ? 0.300 2.592 1.858 1.00 97.06 103 GLU A N 1
ATOM 743 C CA . GLU A 1 103 ? -0.455 2.672 3.096 1.00 97.06 103 GLU A CA 1
ATOM 744 C C . GLU A 1 103 ? -1.936 2.476 2.780 1.00 97.06 103 GLU A C 1
ATOM 746 O O . GLU A 1 103 ? -2.432 2.909 1.736 1.00 97.06 103 GLU A O 1
ATOM 751 N N . VAL A 1 104 ? -2.655 1.822 3.686 1.00 96.31 104 VAL A N 1
ATOM 752 C CA . VAL A 1 104 ? -4.106 1.665 3.586 1.00 96.31 104 VAL A CA 1
ATOM 753 C C . VAL A 1 104 ? -4.739 2.435 4.728 1.00 96.31 104 VAL A C 1
ATOM 755 O O . VAL A 1 104 ? -4.448 2.183 5.894 1.00 96.31 104 VAL A O 1
ATOM 758 N N . SER A 1 105 ? -5.619 3.370 4.389 1.00 94.62 105 SER A N 1
ATOM 759 C CA . SER A 1 105 ? -6.413 4.117 5.356 1.00 94.62 105 SER A CA 1
ATOM 760 C C . SER A 1 105 ? -7.849 3.614 5.302 1.00 94.62 105 SER A C 1
ATOM 762 O O . SER A 1 105 ? -8.545 3.792 4.299 1.00 94.62 105 SER A O 1
ATOM 764 N N . SER A 1 106 ? -8.285 2.963 6.378 1.00 92.69 106 SER A N 1
ATOM 765 C CA . SER A 1 106 ? -9.658 2.496 6.553 1.00 92.69 106 SER A CA 1
ATOM 766 C C . SER A 1 106 ? -10.094 2.735 7.992 1.00 92.69 106 SER A C 1
ATOM 768 O O . SER A 1 106 ? -9.347 2.454 8.925 1.00 92.69 106 SER A O 1
ATOM 770 N N . ILE A 1 107 ? -11.304 3.256 8.186 1.00 89.00 107 ILE A N 1
ATOM 771 C CA . ILE A 1 107 ? -11.826 3.516 9.531 1.00 89.00 107 ILE A CA 1
ATOM 772 C C . ILE A 1 107 ? -12.021 2.184 10.261 1.00 89.00 107 ILE A C 1
ATOM 774 O O . ILE A 1 107 ? -12.623 1.261 9.718 1.00 89.00 107 ILE A O 1
ATOM 778 N N . GLY A 1 108 ? -11.551 2.114 11.503 1.00 88.38 108 GLY A N 1
ATOM 779 C CA . GLY A 1 108 ? -11.675 0.948 12.372 1.00 88.38 108 GLY A CA 1
ATOM 780 C C . GLY A 1 108 ? -10.601 -0.112 12.165 1.00 88.38 108 GLY A C 1
ATOM 781 O O . GLY A 1 108 ? -10.641 -1.111 12.870 1.00 88.38 108 GLY A O 1
ATOM 782 N N . TYR A 1 109 ? -9.636 0.089 11.264 1.00 91.00 109 TYR A N 1
ATOM 783 C CA . TYR A 1 109 ? -8.606 -0.909 10.976 1.00 91.00 109 TYR A CA 1
ATOM 784 C C . TYR A 1 109 ? -7.217 -0.292 10.869 1.00 91.00 109 TYR A C 1
ATOM 786 O O . TYR A 1 109 ? -7.028 0.755 10.248 1.00 91.00 109 TYR A O 1
ATOM 794 N N . PHE A 1 110 ? -6.239 -1.005 11.415 1.00 92.44 110 PHE A N 1
ATOM 795 C CA . PHE A 1 110 ? -4.827 -0.679 11.306 1.00 92.44 110 PHE A CA 1
ATOM 796 C C . PHE A 1 110 ? -4.146 -1.625 10.320 1.00 92.44 110 PHE A C 1
ATOM 798 O O . PHE A 1 110 ? -4.227 -2.845 10.472 1.00 92.44 110 PHE A O 1
ATOM 805 N N . PHE A 1 111 ? -3.448 -1.077 9.329 1.00 95.06 111 PHE A N 1
ATOM 806 C CA . PHE A 1 111 ? -2.712 -1.844 8.325 1.00 95.06 111 PHE A CA 1
ATOM 807 C C . PHE A 1 111 ? -1.213 -1.606 8.465 1.00 95.06 111 PHE A C 1
ATOM 809 O O . PHE A 1 111 ? -0.778 -0.474 8.670 1.00 95.06 111 PHE A O 1
ATOM 816 N N . SER A 1 112 ? -0.424 -2.664 8.271 1.00 95.25 112 SER A N 1
ATOM 817 C CA . SER A 1 112 ? 1.023 -2.512 8.122 1.00 95.25 112 SER A CA 1
ATOM 818 C C . SER A 1 112 ? 1.324 -1.787 6.807 1.00 95.25 112 SER A C 1
ATOM 820 O O . SER A 1 112 ? 0.784 -2.196 5.771 1.00 95.25 112 SER A O 1
ATOM 822 N N . PRO A 1 113 ? 2.203 -0.771 6.789 1.00 96.56 113 PRO A N 1
ATOM 823 C CA . PRO A 1 113 ? 2.691 -0.217 5.537 1.00 96.56 113 PRO A CA 1
ATOM 824 C C . PRO A 1 113 ? 3.410 -1.290 4.710 1.00 96.56 113 PRO A C 1
ATOM 826 O O . PRO A 1 113 ? 4.042 -2.207 5.243 1.00 96.56 113 PRO A O 1
ATOM 829 N N . VAL A 1 114 ? 3.343 -1.169 3.389 1.00 98.00 114 VAL A N 1
ATOM 830 C CA . VAL A 1 114 ? 3.960 -2.123 2.464 1.00 98.00 114 VAL A CA 1
ATOM 831 C C . VAL A 1 114 ? 4.993 -1.419 1.618 1.00 98.00 114 VAL A C 1
ATOM 833 O O . VAL A 1 114 ? 4.690 -0.494 0.869 1.00 98.00 114 VAL A O 1
ATOM 836 N N . ARG A 1 115 ? 6.233 -1.882 1.719 1.00 97.44 115 ARG A N 1
ATOM 837 C CA . ARG A 1 115 ? 7.301 -1.487 0.814 1.00 97.44 115 ARG A CA 1
ATOM 838 C C . ARG A 1 115 ? 7.144 -2.256 -0.492 1.00 97.44 115 ARG A C 1
ATOM 840 O O . ARG A 1 115 ? 7.053 -3.480 -0.467 1.00 97.44 115 ARG A O 1
ATOM 847 N N . VAL A 1 116 ? 7.145 -1.548 -1.613 1.00 96.31 116 VAL A N 1
ATOM 848 C CA . VAL A 1 116 ? 7.077 -2.117 -2.961 1.00 96.31 116 VAL A CA 1
ATOM 849 C C . VAL A 1 116 ? 8.322 -1.707 -3.733 1.00 96.31 116 VAL A C 1
ATOM 851 O O . VAL A 1 116 ? 8.553 -0.524 -3.952 1.00 96.31 116 VAL A O 1
ATOM 854 N N . ASP A 1 117 ? 9.122 -2.680 -4.144 1.00 95.25 117 ASP A N 1
ATOM 855 C CA . ASP A 1 117 ? 10.321 -2.486 -4.948 1.00 95.25 117 ASP A CA 1
ATOM 856 C C . ASP A 1 117 ? 10.024 -2.886 -6.404 1.00 95.25 117 ASP A C 1
ATOM 858 O O . ASP A 1 117 ? 9.705 -4.039 -6.703 1.00 95.25 117 ASP A O 1
ATOM 862 N N . ILE A 1 118 ? 10.115 -1.916 -7.314 1.00 93.44 118 ILE A N 1
ATOM 863 C CA . ILE A 1 118 ? 9.871 -2.066 -8.752 1.00 93.44 118 ILE A CA 1
ATOM 864 C C . ILE A 1 118 ? 11.213 -2.036 -9.479 1.00 93.44 118 ILE A C 1
ATOM 866 O O . ILE A 1 118 ? 11.958 -1.055 -9.393 1.00 93.44 118 ILE A O 1
ATOM 870 N N . SER A 1 119 ? 11.535 -3.101 -10.212 1.00 91.81 119 SER A N 1
ATOM 871 C CA . SER A 1 119 ? 12.811 -3.196 -10.921 1.00 91.81 119 SER A CA 1
ATOM 872 C C . SER A 1 119 ? 12.815 -2.379 -12.212 1.00 91.81 119 SER A C 1
ATOM 874 O O . SER A 1 119 ? 12.017 -2.619 -13.110 1.00 91.81 119 SER A O 1
ATOM 876 N N . ALA A 1 120 ? 13.795 -1.481 -12.353 1.00 88.19 120 ALA A N 1
ATOM 877 C CA . ALA A 1 120 ? 14.078 -0.810 -13.626 1.00 88.19 120 ALA A CA 1
ATOM 878 C C . ALA A 1 120 ? 14.776 -1.733 -14.643 1.00 88.19 120 ALA A C 1
ATOM 880 O O . ALA A 1 120 ? 14.774 -1.458 -15.837 1.00 88.19 120 ALA A O 1
ATOM 881 N N . ARG A 1 121 ? 15.434 -2.797 -14.159 1.00 90.25 121 ARG A N 1
ATOM 882 C CA . ARG A 1 121 ? 16.239 -3.715 -14.985 1.00 90.25 121 ARG A CA 1
ATOM 883 C C . ARG A 1 121 ? 15.412 -4.864 -15.545 1.00 90.25 121 ARG A C 1
ATOM 885 O O . ARG A 1 121 ? 15.690 -5.330 -16.642 1.00 90.25 121 ARG A O 1
ATOM 892 N N . ASN A 1 122 ? 14.416 -5.299 -14.777 1.00 88.94 122 ASN A N 1
ATOM 893 C CA . ASN A 1 122 ? 13.555 -6.429 -15.097 1.00 88.94 122 ASN A CA 1
ATOM 894 C C . ASN A 1 122 ? 12.104 -5.924 -15.118 1.00 88.94 122 ASN A C 1
ATOM 896 O O . ASN A 1 122 ? 11.444 -5.969 -14.075 1.00 88.94 122 ASN A O 1
ATOM 900 N N . PRO A 1 123 ? 11.610 -5.406 -16.258 1.00 82.69 123 PRO A N 1
ATOM 901 C CA . PRO A 1 123 ? 10.247 -4.897 -16.361 1.00 82.69 123 PRO A CA 1
ATOM 902 C C . PRO A 1 123 ? 9.224 -5.940 -15.902 1.00 82.69 123 PRO A C 1
ATOM 904 O O . PRO A 1 123 ? 9.321 -7.116 -16.247 1.00 82.69 123 PRO A O 1
ATOM 907 N N . GLY A 1 124 ? 8.262 -5.516 -15.083 1.00 82.00 124 GLY A N 1
ATOM 908 C CA . GLY A 1 124 ? 7.249 -6.400 -14.498 1.00 82.00 124 GLY A CA 1
ATOM 909 C C . GLY A 1 124 ? 7.690 -7.146 -13.234 1.00 82.00 124 GLY A C 1
ATOM 910 O O . GLY A 1 124 ? 6.836 -7.697 -12.544 1.00 82.00 124 GLY A O 1
ATOM 911 N N . TYR A 1 125 ? 8.979 -7.126 -12.870 1.00 90.06 125 TYR A N 1
ATOM 912 C CA . TYR A 1 125 ? 9.417 -7.631 -11.568 1.00 90.06 125 TYR A CA 1
ATOM 913 C C . TYR A 1 125 ? 9.094 -6.607 -10.475 1.00 90.06 125 TYR A C 1
ATOM 915 O O . TYR A 1 125 ? 9.749 -5.564 -10.358 1.00 90.06 125 TYR A O 1
ATOM 923 N N . ILE A 1 126 ? 8.078 -6.930 -9.677 1.00 91.69 126 ILE A N 1
ATOM 924 C CA . ILE A 1 126 ? 7.617 -6.141 -8.537 1.00 91.69 126 ILE A CA 1
ATOM 925 C C . ILE A 1 126 ? 7.665 -7.036 -7.303 1.00 91.69 126 ILE A C 1
ATOM 927 O O . ILE A 1 126 ? 7.071 -8.112 -7.289 1.00 91.69 126 ILE A O 1
ATOM 931 N N . GLN A 1 127 ? 8.358 -6.584 -6.264 1.00 95.00 127 GLN A N 1
ATOM 932 C CA . GLN A 1 127 ? 8.428 -7.269 -4.980 1.00 95.00 127 GLN A CA 1
ATOM 933 C C . GLN A 1 127 ? 7.770 -6.408 -3.910 1.00 95.00 127 GLN A C 1
ATOM 935 O O . GLN A 1 127 ? 8.014 -5.209 -3.841 1.00 95.00 127 GLN A O 1
ATOM 940 N N . ALA A 1 128 ? 6.954 -7.016 -3.056 1.00 96.56 128 ALA A N 1
ATOM 941 C CA . ALA A 1 128 ? 6.317 -6.324 -1.946 1.00 96.56 128 ALA A CA 1
ATOM 942 C C . ALA A 1 128 ? 6.698 -6.975 -0.616 1.00 96.56 128 ALA A C 1
ATOM 944 O O . ALA A 1 128 ? 6.819 -8.197 -0.530 1.00 96.56 128 ALA A O 1
ATOM 945 N N . ALA A 1 129 ? 6.882 -6.171 0.427 1.00 96.88 129 ALA A N 1
ATOM 946 C CA . ALA A 1 129 ? 7.128 -6.653 1.778 1.00 96.88 129 ALA A CA 1
ATOM 947 C C . ALA A 1 129 ? 6.492 -5.735 2.826 1.00 96.88 129 ALA A C 1
ATOM 949 O O . ALA A 1 129 ? 6.524 -4.511 2.697 1.00 96.88 129 ALA A O 1
ATOM 950 N N . LEU A 1 130 ? 5.944 -6.325 3.888 1.00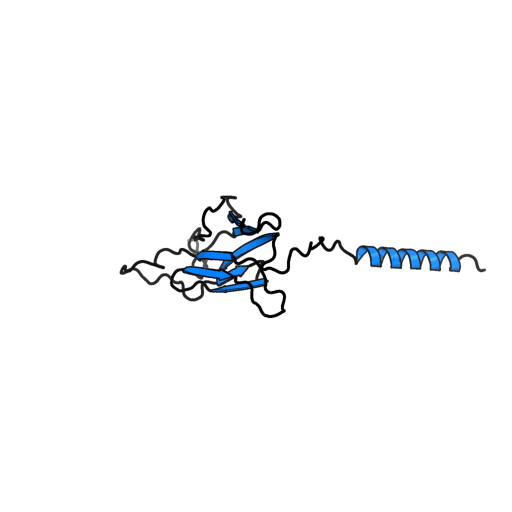 94.94 130 LEU A N 1
ATOM 951 C CA . LEU A 1 130 ? 5.438 -5.564 5.033 1.00 94.94 130 LEU A CA 1
ATOM 952 C C . LEU A 1 130 ? 6.594 -4.849 5.735 1.00 94.94 130 LEU A C 1
ATOM 954 O O . LEU A 1 130 ? 7.640 -5.459 5.974 1.00 94.94 130 LEU A O 1
ATOM 958 N N . THR A 1 131 ? 6.422 -3.585 6.108 1.00 94.06 131 THR A N 1
ATOM 959 C CA . THR A 1 131 ? 7.495 -2.821 6.763 1.00 94.06 131 THR A CA 1
ATOM 960 C C . THR A 1 131 ? 7.735 -3.265 8.200 1.00 94.06 131 THR A C 1
ATOM 962 O O . THR A 1 131 ? 8.886 -3.302 8.632 1.00 94.06 131 THR A O 1
ATOM 965 N N . GLU A 1 132 ? 6.685 -3.658 8.921 1.00 89.31 132 GLU A N 1
ATOM 966 C CA 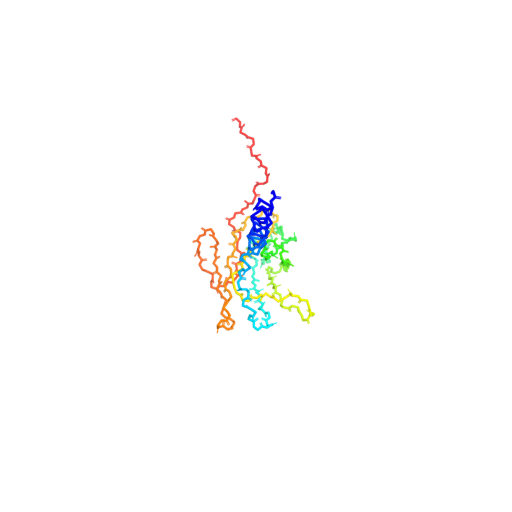. GLU A 1 132 ? 6.798 -4.063 10.326 1.00 89.31 132 GLU A CA 1
ATOM 967 C C . GLU A 1 132 ? 7.509 -5.406 10.494 1.00 89.31 132 GLU A C 1
ATOM 969 O O . GLU A 1 132 ? 8.417 -5.542 11.309 1.00 89.31 132 GLU A O 1
ATOM 974 N N . THR A 1 133 ? 7.114 -6.408 9.706 1.00 90.31 133 THR A N 1
ATOM 975 C CA . THR A 1 133 ? 7.597 -7.791 9.862 1.00 90.31 133 THR A CA 1
ATOM 976 C C . THR A 1 133 ? 8.655 -8.184 8.839 1.00 90.31 133 THR A C 1
ATOM 978 O O . THR A 1 133 ? 9.244 -9.257 8.955 1.00 90.31 133 THR A O 1
ATOM 981 N N . ARG A 1 134 ? 8.894 -7.350 7.817 1.00 91.56 134 ARG A N 1
ATOM 982 C CA . ARG A 1 134 ? 9.749 -7.658 6.654 1.00 91.56 134 ARG A CA 1
ATOM 983 C C . ARG A 1 134 ? 9.314 -8.907 5.880 1.00 91.56 134 ARG A C 1
ATOM 985 O O . ARG A 1 134 ? 10.092 -9.460 5.104 1.00 91.56 134 ARG A O 1
ATOM 992 N N . ARG A 1 135 ? 8.070 -9.355 6.071 1.00 94.00 135 ARG A N 1
ATOM 993 C CA . ARG A 1 135 ? 7.497 -10.500 5.361 1.00 94.00 135 ARG A CA 1
ATOM 994 C C . ARG A 1 135 ? 7.270 -10.133 3.899 1.00 94.00 135 ARG A C 1
ATOM 996 O O . ARG A 1 135 ? 6.524 -9.196 3.623 1.00 94.00 135 ARG A O 1
ATOM 1003 N N . VAL A 1 136 ? 7.870 -10.893 2.985 1.00 95.06 136 VAL A N 1
ATOM 1004 C CA . VAL A 1 136 ? 7.624 -10.766 1.542 1.00 95.06 136 VAL A CA 1
ATOM 1005 C C . VAL A 1 136 ? 6.214 -11.256 1.214 1.00 95.06 136 VAL A C 1
ATOM 1007 O O . VAL A 1 136 ? 5.743 -12.250 1.769 1.00 95.06 136 VAL A O 1
ATOM 1010 N N . LEU A 1 137 ? 5.537 -10.538 0.328 1.00 93.56 137 LEU A N 1
ATOM 1011 C CA . LEU A 1 137 ? 4.205 -10.856 -0.159 1.00 93.56 137 LEU A CA 1
ATOM 1012 C C . LEU A 1 137 ? 4.314 -11.461 -1.563 1.00 93.56 137 LEU A C 1
ATOM 1014 O O . LEU A 1 137 ? 4.884 -10.841 -2.457 1.00 93.56 137 LEU A O 1
ATOM 1018 N N . ASN A 1 138 ? 3.757 -12.661 -1.746 1.00 90.06 138 ASN A N 1
ATOM 1019 C CA . ASN A 1 138 ? 3.668 -13.306 -3.064 1.00 90.06 138 ASN A CA 1
ATOM 1020 C C . ASN A 1 138 ? 2.609 -12.627 -3.944 1.00 90.06 138 ASN A C 1
ATOM 1022 O O . ASN A 1 138 ? 2.808 -12.437 -5.137 1.00 90.06 138 ASN A O 1
ATOM 1026 N N . GLU A 1 139 ? 1.496 -12.237 -3.326 1.00 91.69 139 GLU A N 1
ATOM 1027 C CA . GLU A 1 139 ? 0.435 -11.438 -3.927 1.00 91.69 139 GLU A CA 1
ATOM 1028 C C . GLU A 1 139 ? 0.255 -10.171 -3.096 1.00 91.69 139 GLU A C 1
ATOM 1030 O O . GLU A 1 139 ? 0.383 -10.210 -1.869 1.00 91.69 139 GLU A O 1
ATOM 1035 N N . LEU A 1 140 ? -0.072 -9.049 -3.741 1.00 94.56 140 LEU A N 1
ATOM 1036 C CA . LEU A 1 140 ? -0.305 -7.781 -3.049 1.00 94.56 140 LEU A CA 1
ATOM 1037 C C . LEU A 1 140 ? -1.690 -7.770 -2.384 1.00 94.56 140 LEU A C 1
ATOM 1039 O O . LEU A 1 140 ? -2.603 -7.051 -2.794 1.00 94.56 140 LEU A O 1
ATOM 1043 N N . VAL A 1 141 ? -1.844 -8.608 -1.362 1.00 95.31 141 VAL A N 1
ATOM 1044 C CA . VAL A 1 141 ? -3.025 -8.675 -0.505 1.00 95.31 141 VAL A CA 1
ATOM 1045 C C . VAL A 1 141 ? -2.700 -7.994 0.818 1.00 95.31 141 VAL A C 1
ATOM 1047 O O . VAL A 1 141 ? -1.775 -8.384 1.530 1.00 95.31 141 VAL A O 1
ATOM 1050 N N . LEU A 1 142 ? -3.453 -6.941 1.114 1.00 95.12 142 LEU A N 1
ATOM 1051 C CA . LEU A 1 142 ? -3.275 -6.078 2.271 1.00 95.12 142 LEU A CA 1
ATOM 1052 C C . LEU A 1 142 ? -4.354 -6.427 3.292 1.00 95.12 142 LEU A C 1
ATOM 1054 O O . LEU A 1 142 ? -5.530 -6.126 3.086 1.00 95.12 142 LEU A O 1
ATOM 1058 N N . GLU A 1 143 ? -3.945 -7.091 4.366 1.00 93.56 143 GLU A N 1
ATOM 1059 C CA . GLU A 1 143 ? -4.811 -7.482 5.480 1.00 93.56 143 GLU A CA 1
ATOM 1060 C C . GLU A 1 143 ? -4.570 -6.549 6.675 1.00 93.56 143 GLU A C 1
ATOM 1062 O O . GLU A 1 143 ? -3.423 -6.140 6.907 1.00 93.56 143 GLU A O 1
ATOM 1067 N N . PRO A 1 144 ? -5.620 -6.184 7.430 1.00 92.69 144 PRO A N 1
ATOM 1068 C CA . PRO A 1 144 ? -5.452 -5.406 8.641 1.00 92.69 144 PRO A CA 1
ATOM 1069 C C . PRO A 1 144 ? -4.727 -6.248 9.691 1.00 92.69 144 PRO A C 1
ATOM 1071 O O . PRO A 1 144 ? -4.952 -7.448 9.827 1.00 92.69 144 PRO A O 1
ATOM 1074 N N . LEU A 1 145 ? -3.861 -5.604 10.461 1.00 91.12 145 LEU A N 1
ATOM 1075 C CA . LEU A 1 145 ? -3.179 -6.231 11.588 1.00 91.12 145 LEU A CA 1
ATOM 1076 C C . LEU A 1 145 ? -4.102 -6.356 12.800 1.00 91.12 145 LEU A C 1
ATOM 1078 O O . LEU A 1 145 ? -3.979 -7.296 13.581 1.00 91.12 145 LEU A O 1
ATOM 1082 N N . LYS A 1 146 ? -4.979 -5.365 12.985 1.00 89.50 146 LYS A N 1
ATOM 1083 C CA . LYS A 1 146 ? -5.913 -5.260 14.107 1.00 89.50 146 LYS A CA 1
ATOM 1084 C C . LYS A 1 146 ? -6.999 -4.229 13.818 1.00 89.50 146 LYS A C 1
ATOM 1086 O O . LYS A 1 146 ? -6.867 -3.407 12.907 1.00 89.50 146 LYS A O 1
ATOM 1091 N N . GLU A 1 147 ? -8.037 -4.249 14.642 1.00 89.06 147 GLU A N 1
ATOM 1092 C CA . GLU A 1 147 ? -8.983 -3.143 14.731 1.00 89.06 147 GLU A CA 1
ATOM 1093 C C . GLU A 1 147 ? -8.335 -1.934 15.419 1.00 89.06 147 GLU A C 1
ATOM 1095 O O . GLU A 1 147 ? -7.531 -2.073 16.346 1.00 89.06 147 GLU A O 1
ATOM 1100 N N . GLU A 1 148 ? -8.675 -0.742 14.941 1.00 87.50 148 GLU A N 1
ATOM 1101 C CA . GLU A 1 148 ? -8.150 0.517 15.462 1.00 87.50 148 GLU A CA 1
ATOM 1102 C C . GLU A 1 148 ? -9.034 1.028 16.603 1.00 87.50 148 GLU A C 1
ATOM 1104 O O . GLU A 1 148 ? -10.233 1.271 16.433 1.00 87.50 148 GLU A O 1
ATOM 1109 N N . GLN A 1 149 ? -8.429 1.226 17.773 1.00 88.00 149 GLN A N 1
ATOM 1110 C CA . GLN A 1 149 ? -9.105 1.768 18.943 1.00 88.00 149 GLN A CA 1
ATOM 1111 C C . GLN A 1 149 ? -8.878 3.280 19.029 1.00 88.00 149 GLN A C 1
ATOM 1113 O O . GLN A 1 149 ? -7.823 3.742 19.451 1.00 88.00 149 GLN A O 1
ATOM 1118 N N . TYR A 1 150 ? -9.904 4.054 18.679 1.00 88.88 150 TYR A N 1
ATOM 1119 C CA . TYR A 1 150 ? -9.820 5.520 18.654 1.00 88.88 150 TYR A CA 1
ATOM 1120 C C . TYR A 1 150 ? -9.962 6.199 20.018 1.00 88.88 150 TYR A C 1
ATOM 1122 O O . TYR A 1 150 ? -9.612 7.368 20.158 1.00 88.88 150 TYR A O 1
ATOM 1130 N N . TYR A 1 151 ? -10.514 5.499 21.008 1.00 91.19 151 TYR A N 1
ATOM 1131 C CA . TYR A 1 151 ? -10.821 6.067 22.317 1.00 91.19 151 TYR A CA 1
ATOM 1132 C C . TYR A 1 151 ? -10.124 5.284 23.418 1.00 91.19 151 TYR A C 1
ATOM 1134 O O . TYR A 1 151 ? -10.123 4.051 23.418 1.00 91.19 151 TYR A O 1
ATOM 1142 N N . GLU A 1 152 ? -9.575 6.001 24.389 1.00 90.12 152 GLU A N 1
ATOM 1143 C CA . GLU A 1 152 ? -9.025 5.389 25.591 1.00 90.12 152 GLU A CA 1
ATOM 1144 C C . GLU A 1 152 ? -10.137 4.731 26.414 1.00 90.12 152 GLU A C 1
ATOM 1146 O O . GLU A 1 152 ? -11.240 5.265 26.545 1.00 90.12 152 GLU A O 1
ATOM 1151 N N . ILE A 1 153 ? -9.842 3.564 26.990 1.00 90.69 153 ILE A N 1
ATOM 1152 C CA . ILE A 1 153 ? -10.734 2.937 27.967 1.00 90.69 153 ILE A CA 1
ATOM 1153 C C . ILE A 1 153 ? -10.409 3.550 29.332 1.00 90.69 153 ILE A C 1
ATOM 1155 O O . ILE A 1 153 ? -9.266 3.418 29.785 1.00 90.69 153 ILE A O 1
ATOM 1159 N N . PRO A 1 154 ? -11.379 4.190 30.012 1.00 90.31 154 PRO A N 1
ATOM 1160 C CA . PRO A 1 154 ? -11.158 4.725 31.347 1.00 90.31 154 PRO A CA 1
ATOM 1161 C C . PRO A 1 154 ? -10.689 3.620 32.296 1.00 90.31 154 PRO A C 1
ATOM 1163 O O . PRO A 1 154 ? -11.334 2.573 32.410 1.00 90.31 154 PRO A O 1
ATOM 1166 N N . ARG A 1 155 ? -9.569 3.846 32.986 1.00 85.50 155 ARG A N 1
ATOM 1167 C CA . ARG A 1 155 ? -9.124 2.953 34.062 1.00 85.50 155 ARG A CA 1
ATOM 1168 C C . ARG A 1 155 ? -9.944 3.263 35.315 1.00 85.50 155 ARG A C 1
ATOM 1170 O O . ARG A 1 155 ? -10.061 4.429 35.684 1.00 85.50 155 ARG A O 1
ATOM 1177 N N . ARG A 1 156 ? -10.550 2.228 35.903 1.00 80.88 156 ARG A N 1
ATOM 1178 C CA . ARG A 1 156 ? -11.211 2.304 37.214 1.00 80.88 156 ARG A CA 1
ATOM 1179 C C . ARG A 1 156 ? -10.188 2.258 38.336 1.00 80.88 156 ARG A C 1
ATOM 1181 O O . ARG A 1 156 ? -9.164 1.566 38.143 1.00 80.88 156 ARG A O 1
#

Foldseek 3Di:
DPDVVVVVVVVVVVVVVVVVVVVPDDPPPPPPQDLAFDKDKAFEDDPQLDDPDPDDRDQQPFKWKAKANNPDIDHQDSNRIDMQDQDPPPDSSGHDAAWMWIAIDGAFFAWFIKIWGGDSVDHPDIWIAGPVPRHTDPGRYTYTPGTDDPDDDDDD

Sequence (156 aa):
MAASSLCHGHLLLFLLVSVTSACLGTAAAHQAGSGEGYTIAGRVKIDGMSEKGYGLPAKTSNTKVILNGGQRVTFARPDGYFALYPTNDSLPHNVPAGTHLIEVSSIGYFFSPVRVDISARNPGYIQAALTETRRVLNELVLEPLKEEQYYEIPRR